Protein AF-A0A415ZKS7-F1 (afdb_monomer_lite)

Sequence (96 aa):
MSKSWTPEELAAASAAMKAEGHMSYEEFCAYLERCTEKVVVVHLADGDAITTRIHGTEQDIRGYYRIGSCLNMGAAGDRLVEIVAVDIVDVSGNTT

Structure (mmCIF, N/CA/C/O backbone):
data_AF-A0A415ZKS7-F1
#
_entry.id   AF-A0A415ZKS7-F1
#
loop_
_atom_site.group_PDB
_atom_site.id
_atom_site.type_symbol
_atom_site.label_atom_id
_atom_site.label_alt_id
_atom_site.label_comp_id
_atom_site.label_asym_id
_atom_site.label_entity_id
_atom_site.label_seq_id
_atom_site.pdbx_PDB_ins_code
_atom_site.Cartn_x
_atom_site.Cartn_y
_atom_site.Cartn_z
_atom_site.occupancy
_atom_site.B_iso_or_equiv
_atom_site.auth_seq_id
_atom_site.auth_comp_id
_atom_site.auth_asym_id
_atom_site.auth_atom_id
_atom_site.pdbx_PDB_model_num
ATOM 1 N N . MET A 1 1 ? 26.227 -7.161 -1.208 1.00 40.72 1 MET A N 1
ATOM 2 C CA . MET A 1 1 ? 26.755 -6.215 -2.214 1.00 40.72 1 MET A CA 1
ATOM 3 C C . MET A 1 1 ? 25.885 -6.337 -3.449 1.00 40.72 1 MET A C 1
ATOM 5 O O . MET A 1 1 ? 25.715 -7.459 -3.912 1.00 40.72 1 MET A O 1
ATOM 9 N N . SER A 1 2 ? 25.266 -5.252 -3.918 1.00 72.12 2 SER A N 1
ATOM 10 C CA . SER A 1 2 ? 24.521 -5.287 -5.180 1.00 72.12 2 SER A CA 1
ATOM 11 C C . SER A 1 2 ? 25.510 -5.445 -6.336 1.00 72.12 2 SER A C 1
ATOM 13 O O . SER A 1 2 ? 26.594 -4.862 -6.317 1.00 72.12 2 SER A O 1
ATOM 15 N N . LYS A 1 3 ? 25.158 -6.265 -7.331 1.00 79.31 3 LYS A N 1
ATOM 16 C CA . LYS A 1 3 ? 25.861 -6.265 -8.616 1.00 79.31 3 LYS A CA 1
ATOM 17 C C . LYS A 1 3 ? 25.735 -4.852 -9.195 1.00 79.31 3 LYS A C 1
ATOM 19 O O . LYS A 1 3 ? 24.634 -4.306 -9.201 1.00 79.31 3 LYS A O 1
ATOM 24 N N . SER A 1 4 ? 26.830 -4.256 -9.655 1.00 85.19 4 SER A N 1
ATOM 25 C CA . SER A 1 4 ? 26.761 -3.044 -10.474 1.00 85.19 4 SER A CA 1
ATOM 26 C C . SER A 1 4 ? 26.325 -3.461 -11.873 1.00 85.19 4 SER A C 1
ATOM 28 O O . SER A 1 4 ? 27.033 -4.218 -12.531 1.00 85.19 4 SER A O 1
ATOM 30 N N . TRP A 1 5 ? 25.139 -3.027 -12.286 1.00 87.44 5 TRP A N 1
ATOM 31 C CA . TRP A 1 5 ? 24.613 -3.290 -13.622 1.00 87.44 5 TRP A CA 1
ATOM 32 C C . TRP A 1 5 ? 25.198 -2.282 -14.604 1.00 87.44 5 TRP A C 1
ATOM 34 O O . TRP A 1 5 ? 25.285 -1.092 -14.288 1.00 87.44 5 TRP A O 1
ATOM 44 N N . THR A 1 6 ? 25.580 -2.735 -15.796 1.00 94.12 6 THR A N 1
ATOM 45 C CA . THR A 1 6 ? 25.840 -1.797 -16.895 1.00 94.12 6 THR A CA 1
ATOM 46 C C . THR A 1 6 ? 24.516 -1.209 -17.405 1.00 94.12 6 THR A C 1
ATOM 48 O O . THR A 1 6 ? 23.459 -1.821 -17.216 1.00 94.12 6 THR A O 1
ATOM 51 N N . PRO A 1 7 ? 24.531 -0.043 -18.081 1.00 93.88 7 PRO A N 1
ATOM 52 C CA . PRO A 1 7 ? 23.319 0.511 -18.688 1.00 93.88 7 PRO A CA 1
ATOM 53 C C . PRO A 1 7 ? 22.628 -0.457 -19.663 1.00 93.88 7 PRO A C 1
ATOM 55 O O . PRO A 1 7 ? 21.404 -0.531 -19.689 1.00 93.88 7 PRO A O 1
ATOM 58 N N . GLU A 1 8 ? 23.401 -1.237 -20.424 1.00 95.56 8 GLU A N 1
ATOM 59 C CA . GLU A 1 8 ? 22.874 -2.231 -21.369 1.00 95.56 8 GLU A CA 1
ATOM 60 C C . GLU A 1 8 ? 22.222 -3.421 -20.658 1.00 95.56 8 GLU A C 1
ATOM 62 O O . GLU A 1 8 ? 21.126 -3.834 -21.035 1.00 95.56 8 GLU A O 1
ATOM 67 N N . GLU A 1 9 ? 22.856 -3.948 -19.603 1.00 95.56 9 GLU A N 1
ATOM 68 C CA . GLU A 1 9 ? 22.267 -5.015 -18.787 1.00 95.56 9 GLU A CA 1
ATOM 69 C C . GLU A 1 9 ? 20.943 -4.547 -18.165 1.00 95.56 9 GLU A C 1
ATOM 71 O O . GLU A 1 9 ? 19.963 -5.294 -18.163 1.00 95.56 9 GLU A O 1
ATOM 76 N N . LEU A 1 10 ? 20.897 -3.304 -17.665 1.00 93.94 10 LEU A N 1
ATOM 77 C CA . LEU A 1 10 ? 19.692 -2.730 -17.066 1.00 93.94 10 LEU A CA 1
ATOM 78 C C . LEU A 1 10 ? 18.579 -2.564 -18.104 1.00 93.94 10 LEU A C 1
ATOM 80 O O . LEU A 1 10 ? 17.444 -2.956 -17.841 1.00 93.94 10 LEU A O 1
ATOM 84 N N . ALA A 1 11 ? 18.901 -2.044 -19.291 1.00 95.31 11 ALA A N 1
ATOM 85 C CA . ALA A 1 11 ? 17.938 -1.892 -20.377 1.00 95.31 11 ALA A CA 1
ATOM 86 C C . ALA A 1 11 ? 17.369 -3.248 -20.830 1.00 95.31 11 ALA A C 1
ATOM 88 O O . ALA 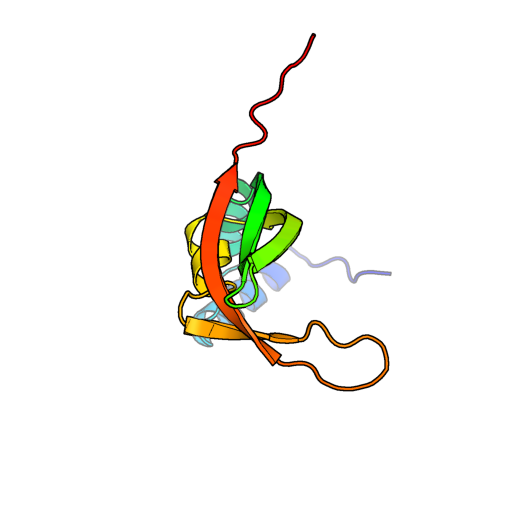A 1 11 ? 16.161 -3.372 -21.035 1.00 95.31 11 ALA A O 1
ATOM 89 N N . ALA A 1 12 ? 18.212 -4.281 -20.930 1.00 96.31 12 ALA A N 1
ATOM 90 C CA . ALA A 1 12 ? 17.781 -5.626 -21.304 1.00 96.31 12 ALA A CA 1
ATOM 91 C C . ALA A 1 12 ? 16.840 -6.245 -20.257 1.00 96.31 12 ALA A C 1
ATOM 93 O O . ALA A 1 12 ? 15.795 -6.788 -20.618 1.00 96.31 12 ALA A O 1
ATOM 94 N N . ALA A 1 13 ? 17.165 -6.129 -18.965 1.00 95.38 13 ALA A N 1
ATOM 95 C CA . ALA A 1 13 ? 16.278 -6.602 -17.901 1.00 95.38 13 ALA A CA 1
ATOM 96 C C . ALA A 1 13 ? 14.975 -5.796 -17.821 1.00 95.38 13 ALA A C 1
ATOM 98 O O . ALA A 1 13 ? 13.910 -6.392 -17.688 1.00 95.38 13 ALA A O 1
ATOM 99 N N . SER A 1 14 ? 15.038 -4.468 -17.967 1.00 96.12 14 SER A N 1
ATOM 100 C CA . SER A 1 14 ? 13.862 -3.588 -18.026 1.00 96.12 14 SER A CA 1
ATOM 101 C C . SER A 1 14 ? 12.906 -4.009 -19.153 1.00 96.12 14 SER A C 1
ATOM 103 O O . SER A 1 14 ? 11.702 -4.163 -18.937 1.00 96.12 14 SER A O 1
ATOM 105 N N . ALA A 1 15 ? 13.444 -4.285 -20.347 1.00 97.12 15 ALA A N 1
ATOM 106 C CA . ALA A 1 15 ? 12.663 -4.763 -21.485 1.00 97.12 15 ALA A CA 1
ATOM 107 C C . ALA A 1 15 ? 12.061 -6.158 -21.249 1.00 97.12 15 ALA A C 1
ATOM 109 O O . ALA A 1 15 ? 10.902 -6.384 -21.600 1.00 97.12 15 ALA A O 1
ATOM 110 N N . ALA A 1 16 ? 12.815 -7.075 -20.633 1.00 97.38 16 ALA A N 1
ATOM 111 C CA . ALA A 1 16 ? 12.319 -8.405 -20.283 1.00 97.38 16 ALA A CA 1
ATOM 112 C C . ALA A 1 16 ? 11.162 -8.334 -19.271 1.00 97.38 16 ALA A C 1
ATOM 114 O O . ALA A 1 16 ? 10.110 -8.920 -19.513 1.00 97.38 16 ALA A O 1
ATOM 115 N N . MET A 1 17 ? 11.299 -7.534 -18.206 1.00 97.12 17 MET A N 1
ATOM 116 C CA . MET A 1 17 ? 10.227 -7.303 -17.227 1.00 97.12 17 MET A CA 1
ATOM 117 C C . MET A 1 17 ? 8.958 -6.766 -17.892 1.00 97.12 17 MET A C 1
ATOM 119 O O . MET A 1 17 ? 7.856 -7.246 -17.622 1.00 97.12 17 MET A O 1
ATOM 123 N N . LYS A 1 18 ? 9.109 -5.805 -18.809 1.00 97.62 18 LYS A N 1
ATOM 124 C CA . LYS A 1 18 ? 7.979 -5.255 -19.560 1.00 97.62 18 LYS A CA 1
ATOM 125 C C . LYS A 1 18 ? 7.305 -6.297 -20.453 1.00 97.62 18 LYS A C 1
ATOM 127 O O . LYS A 1 18 ? 6.079 -6.334 -20.528 1.00 97.62 18 LYS A O 1
ATOM 132 N N . ALA A 1 19 ? 8.084 -7.153 -21.113 1.00 97.69 19 ALA A N 1
ATOM 133 C CA . ALA A 1 19 ? 7.552 -8.235 -21.942 1.00 97.69 19 ALA A CA 1
ATOM 134 C C . ALA A 1 19 ? 6.762 -9.276 -21.123 1.00 97.69 19 ALA A C 1
ATOM 136 O O . ALA A 1 19 ? 5.814 -9.863 -21.639 1.00 97.69 19 ALA A O 1
ATOM 137 N N . GLU A 1 20 ? 7.106 -9.459 -19.847 1.00 97.75 20 GLU A N 1
ATOM 138 C CA . GLU A 1 20 ? 6.379 -10.311 -18.894 1.00 97.75 20 GLU A CA 1
ATOM 139 C C . GLU A 1 20 ? 5.125 -9.638 -18.298 1.00 97.75 20 GLU A C 1
ATOM 141 O O . GLU A 1 20 ? 4.375 -10.266 -17.552 1.00 97.75 20 GLU A O 1
ATOM 146 N N . GLY 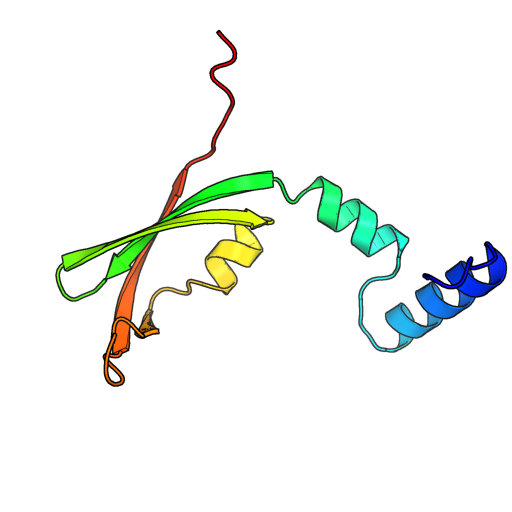A 1 21 ? 4.850 -8.377 -18.652 1.00 97.38 21 GLY A N 1
ATOM 147 C CA . GLY A 1 21 ? 3.682 -7.627 -18.181 1.00 97.38 21 GLY A CA 1
ATOM 148 C C . GLY A 1 21 ? 3.909 -6.851 -16.882 1.00 97.38 21 GLY A C 1
ATOM 149 O O . GLY A 1 21 ? 2.948 -6.356 -16.290 1.00 97.38 21 GLY A O 1
ATOM 150 N N . HIS A 1 22 ? 5.158 -6.723 -16.433 1.00 97.19 22 HIS A N 1
ATOM 151 C CA . HIS A 1 22 ? 5.537 -5.828 -15.343 1.00 97.19 22 HIS A CA 1
ATOM 152 C C . HIS A 1 22 ? 5.846 -4.413 -15.861 1.00 97.19 22 HIS A C 1
ATOM 154 O O . HIS A 1 22 ? 5.891 -4.166 -17.065 1.00 97.19 22 HIS A O 1
ATOM 160 N N . MET A 1 23 ? 6.062 -3.465 -14.947 1.00 96.69 23 MET A N 1
ATOM 161 C CA . MET A 1 23 ? 6.585 -2.146 -15.315 1.00 96.69 23 MET A CA 1
ATOM 162 C C . MET A 1 23 ? 8.051 -2.264 -15.739 1.00 96.69 23 MET A C 1
ATOM 164 O O . MET A 1 23 ? 8.822 -3.004 -15.122 1.00 96.69 23 MET A O 1
ATOM 168 N N . SER A 1 24 ? 8.446 -1.495 -16.753 1.00 97.00 24 SER A N 1
ATOM 169 C CA . SER A 1 24 ? 9.863 -1.248 -17.034 1.00 97.00 24 SER A CA 1
ATOM 170 C C . SER A 1 24 ? 10.521 -0.489 -15.874 1.00 97.00 24 SER A C 1
ATOM 172 O O . SER A 1 24 ? 9.841 0.071 -15.012 1.00 97.00 24 SER A O 1
ATOM 174 N N . TYR A 1 25 ? 11.853 -0.426 -15.858 1.00 94.69 25 TYR A N 1
ATOM 175 C CA . TYR A 1 25 ? 12.600 0.364 -14.877 1.00 94.69 25 TYR A CA 1
ATOM 176 C C . TYR A 1 25 ? 12.166 1.840 -14.870 1.00 94.69 25 TYR A C 1
ATOM 178 O O . TYR A 1 25 ? 11.886 2.406 -13.818 1.00 94.69 25 TYR A O 1
ATOM 186 N N . GLU A 1 26 ? 12.049 2.449 -16.047 1.00 95.00 26 GLU A N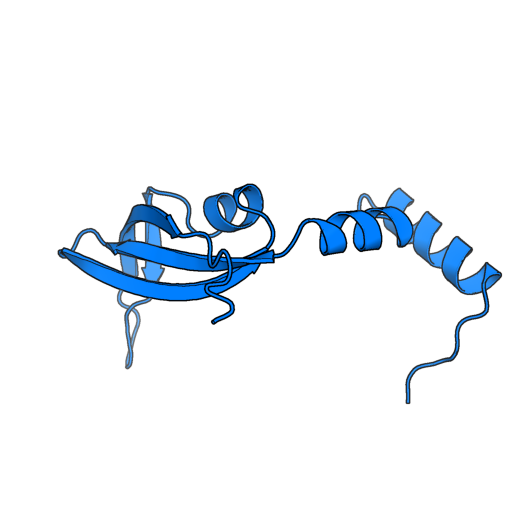 1
ATOM 187 C CA . GLU A 1 26 ? 11.660 3.849 -16.219 1.00 95.00 26 GLU A CA 1
ATOM 188 C C . GLU A 1 26 ? 10.206 4.086 -15.791 1.00 95.00 26 GLU A C 1
ATOM 190 O O . GLU A 1 26 ? 9.911 5.064 -15.104 1.00 95.00 26 GLU A O 1
ATOM 195 N N . GLU A 1 27 ? 9.299 3.171 -16.150 1.00 96.75 27 GLU A N 1
ATOM 196 C CA . GLU A 1 27 ? 7.897 3.211 -15.718 1.00 96.75 27 GLU A CA 1
ATOM 197 C C . GLU A 1 27 ? 7.779 3.067 -14.198 1.00 96.75 27 GLU A C 1
ATOM 199 O O . GLU A 1 27 ? 6.982 3.762 -13.567 1.00 96.75 27 GLU A O 1
ATOM 204 N N . PHE A 1 28 ? 8.605 2.207 -13.601 1.00 95.56 28 PHE A N 1
ATOM 205 C CA . PHE A 1 28 ? 8.677 2.029 -12.159 1.00 95.56 28 PHE A CA 1
ATOM 206 C C . PHE A 1 28 ? 9.205 3.286 -11.458 1.00 95.56 28 PHE A C 1
ATOM 208 O O . PHE A 1 28 ? 8.603 3.730 -10.483 1.00 95.56 28 PHE A O 1
ATOM 215 N N . CYS A 1 29 ? 10.267 3.916 -11.968 1.00 95.25 29 CYS A N 1
ATOM 216 C CA . CYS A 1 29 ? 10.764 5.190 -11.441 1.00 95.25 29 CYS A CA 1
ATOM 217 C C . CYS A 1 29 ? 9.692 6.288 -11.502 1.00 95.25 29 CYS A C 1
ATOM 219 O O . CYS A 1 29 ? 9.407 6.914 -10.482 1.00 95.25 29 CYS A O 1
ATOM 221 N N . ALA A 1 30 ? 9.025 6.455 -12.648 1.00 96.06 30 ALA A N 1
ATOM 222 C CA . ALA A 1 30 ? 7.928 7.415 -12.797 1.00 96.06 30 ALA A CA 1
ATOM 223 C C . ALA A 1 30 ? 6.714 7.077 -11.906 1.00 96.06 30 ALA A C 1
ATOM 225 O O . ALA A 1 30 ? 5.960 7.955 -11.483 1.00 96.06 30 ALA A O 1
ATOM 226 N N . TYR A 1 31 ? 6.485 5.797 -11.602 1.00 95.38 31 TYR A N 1
ATOM 227 C CA . TYR A 1 31 ? 5.500 5.385 -10.605 1.00 95.38 31 TYR A CA 1
ATOM 228 C C . TYR A 1 31 ? 5.918 5.807 -9.192 1.00 95.38 31 TYR A C 1
ATOM 230 O O . TYR A 1 31 ? 5.108 6.410 -8.491 1.00 95.38 31 TYR A O 1
ATOM 238 N N . LEU A 1 32 ? 7.171 5.568 -8.796 1.00 94.50 32 LEU A N 1
ATOM 239 C CA . LEU A 1 32 ? 7.675 5.941 -7.473 1.00 94.50 32 LEU A CA 1
ATOM 240 C C . LEU A 1 32 ? 7.622 7.450 -7.219 1.00 94.50 32 LEU A C 1
ATOM 242 O O . LEU A 1 32 ? 7.312 7.852 -6.104 1.00 94.50 32 LEU A O 1
ATOM 246 N N . GLU A 1 33 ? 7.841 8.282 -8.237 1.00 93.69 33 GLU A N 1
ATOM 247 C CA . GLU A 1 33 ? 7.700 9.744 -8.125 1.00 93.69 33 GLU A CA 1
ATOM 248 C C . GLU A 1 33 ? 6.277 10.191 -7.750 1.00 93.69 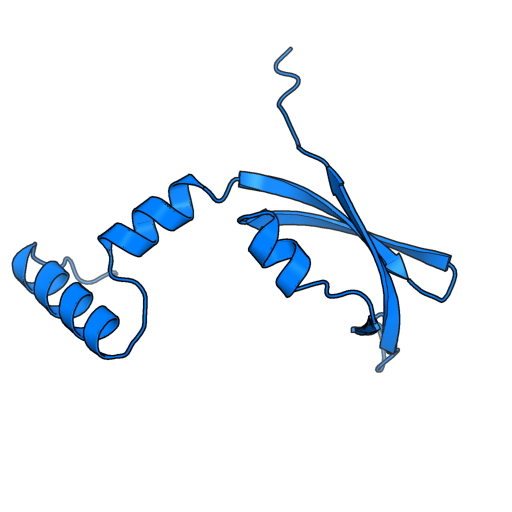33 GLU A C 1
ATOM 250 O O . GLU A 1 33 ? 6.090 11.260 -7.172 1.00 93.69 33 GLU A O 1
ATOM 255 N N . ARG A 1 34 ? 5.261 9.370 -8.044 1.00 93.19 34 ARG A N 1
ATOM 256 C CA . ARG A 1 34 ? 3.858 9.629 -7.675 1.00 93.19 34 ARG A CA 1
ATOM 257 C C . ARG A 1 34 ? 3.493 9.080 -6.296 1.00 93.19 34 ARG A C 1
ATOM 259 O O . ARG A 1 34 ? 2.439 9.426 -5.761 1.00 93.19 34 ARG A O 1
ATOM 266 N N . CYS A 1 35 ? 4.324 8.211 -5.731 1.00 93.69 35 CYS A N 1
ATOM 267 C CA . CYS A 1 35 ? 4.114 7.641 -4.410 1.00 93.69 35 CYS A CA 1
ATOM 268 C C . CYS A 1 35 ? 4.583 8.634 -3.346 1.00 93.69 35 CYS A C 1
ATOM 270 O O . CYS A 1 35 ? 5.780 8.832 -3.155 1.00 93.69 35 CYS A O 1
ATOM 272 N N . THR A 1 36 ? 3.644 9.223 -2.610 1.00 92.94 36 THR A N 1
ATOM 273 C CA . THR A 1 36 ? 3.961 10.099 -1.472 1.00 92.94 36 THR A CA 1
ATOM 274 C C . THR A 1 36 ? 3.442 9.503 -0.170 1.00 92.94 36 THR A C 1
ATOM 276 O O . THR A 1 36 ? 2.564 8.635 -0.186 1.00 92.94 36 THR A O 1
ATOM 279 N N . GLU A 1 37 ? 4.002 9.940 0.959 1.00 93.75 37 GLU A N 1
ATOM 280 C CA . GLU A 1 37 ? 3.496 9.552 2.274 1.00 93.75 37 GLU A CA 1
ATOM 281 C C . GLU A 1 37 ? 2.057 10.035 2.457 1.00 93.75 37 GLU A C 1
ATOM 283 O O . GLU A 1 37 ? 1.755 11.207 2.244 1.00 93.75 37 GLU A O 1
ATOM 288 N N . LYS A 1 38 ? 1.181 9.137 2.900 1.00 93.44 38 LYS A N 1
ATOM 289 C CA . LYS A 1 38 ? -0.190 9.428 3.313 1.00 93.44 38 LYS A CA 1
ATOM 290 C C . LYS A 1 38 ? -0.444 8.875 4.701 1.00 93.44 38 LYS A C 1
ATOM 292 O O . LYS A 1 38 ? 0.084 7.822 5.067 1.00 93.44 38 LYS A O 1
ATOM 297 N N . VAL A 1 39 ? -1.319 9.541 5.445 1.00 96.12 39 VAL A N 1
ATOM 298 C CA . VAL A 1 39 ? -1.957 8.947 6.620 1.00 96.12 39 VAL A CA 1
ATOM 299 C C . VAL A 1 39 ? -3.269 8.328 6.163 1.00 96.12 39 VAL A C 1
ATOM 301 O O . VAL A 1 39 ? -4.108 8.998 5.574 1.00 96.12 39 VAL A O 1
ATOM 304 N N . VAL A 1 40 ? -3.440 7.039 6.421 1.00 96.69 40 VAL A N 1
ATOM 305 C CA . VAL A 1 40 ? -4.635 6.278 6.055 1.00 96.69 40 VAL A CA 1
ATOM 306 C C . VAL A 1 40 ? -5.358 5.888 7.329 1.00 96.69 40 VAL A C 1
ATOM 308 O O . VAL A 1 40 ? -4.742 5.291 8.214 1.00 96.69 40 VAL A O 1
ATOM 311 N N . VAL A 1 41 ? -6.644 6.222 7.409 1.00 97.38 41 VAL A N 1
ATOM 312 C CA . VAL A 1 41 ? -7.542 5.787 8.480 1.00 97.38 41 VAL A CA 1
ATOM 313 C C . VAL A 1 41 ? -8.520 4.777 7.893 1.00 97.38 41 VAL A C 1
ATOM 315 O O . VAL A 1 41 ? -9.258 5.092 6.961 1.00 97.38 41 VAL A O 1
ATOM 318 N N . VAL A 1 42 ? -8.506 3.554 8.415 1.00 97.50 42 VAL A N 1
ATOM 319 C CA . VAL A 1 42 ? -9.399 2.469 7.989 1.00 97.50 42 VAL A CA 1
ATOM 320 C C . VAL A 1 42 ? -10.404 2.234 9.101 1.00 97.50 42 VAL A C 1
ATOM 322 O O . VAL A 1 42 ? -10.017 1.849 10.203 1.00 97.50 42 VAL A O 1
ATOM 325 N N . HIS A 1 43 ? -11.679 2.462 8.805 1.00 97.94 43 HIS A N 1
ATOM 326 C CA . HIS A 1 43 ? -12.784 2.256 9.739 1.00 97.94 43 HIS A CA 1
ATOM 327 C C . HIS A 1 43 ? -13.345 0.851 9.575 1.00 97.94 43 HIS A C 1
ATOM 329 O O . HIS A 1 43 ? -13.540 0.377 8.449 1.00 97.94 43 HIS A O 1
ATOM 335 N N . LEU A 1 44 ? -13.620 0.201 10.698 1.00 98.12 44 LEU A N 1
ATOM 336 C CA . LEU A 1 44 ? -14.047 -1.187 10.771 1.00 98.12 44 LEU A CA 1
ATOM 337 C C . LEU A 1 44 ? -15.506 -1.301 11.227 1.00 98.12 44 LEU A C 1
ATOM 339 O O . LEU A 1 44 ? -16.045 -0.423 11.900 1.00 98.12 44 LEU A O 1
ATOM 343 N N . ALA A 1 45 ? -16.160 -2.400 10.853 1.00 98.19 45 ALA A N 1
ATOM 344 C CA . ALA A 1 45 ? -17.577 -2.634 11.139 1.00 98.19 45 ALA A CA 1
ATOM 345 C C . ALA A 1 45 ? -17.916 -2.745 12.638 1.00 98.19 45 ALA A C 1
ATOM 347 O O . ALA A 1 45 ? -19.072 -2.565 13.018 1.00 98.19 45 ALA A O 1
ATOM 348 N N . ASP A 1 46 ? -16.934 -3.039 13.490 1.00 96.50 46 ASP A N 1
ATOM 349 C CA . ASP A 1 46 ? -17.088 -3.072 14.949 1.00 96.50 46 ASP A CA 1
ATOM 350 C C . ASP A 1 46 ? -16.964 -1.685 15.608 1.00 96.50 46 ASP A C 1
ATOM 352 O O . ASP A 1 46 ? -17.141 -1.565 16.819 1.00 96.50 46 ASP A O 1
ATOM 356 N N . GLY A 1 47 ? -16.727 -0.638 14.812 1.00 96.38 47 GLY A N 1
ATOM 357 C CA . GLY A 1 47 ? -16.577 0.741 15.267 1.00 96.38 47 GLY A CA 1
ATOM 358 C C . GLY A 1 47 ? -15.136 1.145 15.577 1.00 96.38 47 GLY A C 1
ATOM 359 O O . GLY A 1 47 ? -14.903 2.322 15.852 1.00 96.38 47 GLY A O 1
ATOM 360 N N . ASP A 1 48 ? -14.175 0.217 15.507 1.00 95.88 48 ASP A N 1
ATOM 361 C CA . ASP A 1 48 ? -12.756 0.538 15.645 1.00 95.88 48 ASP A CA 1
ATOM 362 C C . ASP A 1 48 ? -12.200 1.186 14.365 1.00 95.88 48 ASP A C 1
ATOM 364 O O . ASP A 1 48 ? -12.760 1.084 13.269 1.00 95.88 48 ASP A O 1
ATOM 368 N N . ALA A 1 49 ? -11.039 1.831 14.493 1.00 96.88 49 ALA A N 1
ATOM 369 C CA . ALA A 1 49 ? -10.272 2.314 13.355 1.00 96.88 49 ALA A CA 1
ATOM 370 C C . ALA A 1 49 ? -8.775 2.057 13.539 1.00 96.88 49 ALA A C 1
ATOM 372 O O . ALA A 1 49 ? -8.246 2.133 14.651 1.00 96.88 49 ALA A O 1
ATOM 373 N N . ILE A 1 50 ? -8.079 1.796 12.431 1.00 94.75 50 ILE A N 1
ATOM 374 C CA . ILE A 1 50 ? -6.613 1.797 12.390 1.00 94.75 50 ILE A CA 1
ATOM 375 C C . ILE A 1 50 ? -6.105 3.026 11.649 1.00 94.75 50 ILE A C 1
ATOM 377 O O . ILE A 1 50 ? -6.683 3.437 10.646 1.00 94.75 50 ILE A O 1
ATOM 381 N N . THR A 1 51 ? -4.982 3.568 12.114 1.00 95.62 51 THR A N 1
ATOM 382 C CA . THR A 1 51 ? -4.301 4.691 11.468 1.00 95.62 51 THR A CA 1
ATOM 383 C C . THR A 1 51 ? -2.877 4.289 11.128 1.00 95.62 51 THR A C 1
ATOM 385 O O . THR A 1 51 ? -2.102 3.918 12.009 1.00 95.62 51 THR A O 1
ATOM 388 N N . THR A 1 52 ? -2.514 4.380 9.852 1.00 93.38 52 THR A N 1
ATOM 389 C CA . THR A 1 52 ? -1.197 3.963 9.346 1.00 93.38 52 THR A CA 1
ATOM 390 C C . THR A 1 52 ? -0.593 5.017 8.432 1.00 93.38 52 THR A C 1
ATOM 392 O O . THR A 1 52 ? -1.319 5.678 7.693 1.00 93.38 52 THR A O 1
ATOM 395 N N . ARG A 1 53 ? 0.738 5.154 8.445 1.00 94.94 53 ARG A N 1
ATOM 396 C CA . ARG A 1 53 ? 1.478 5.931 7.439 1.00 94.94 53 ARG A CA 1
ATOM 397 C C . ARG A 1 53 ? 1.940 5.010 6.321 1.00 94.94 53 ARG A C 1
ATOM 399 O O . ARG A 1 53 ? 2.578 3.997 6.599 1.00 94.94 53 ARG A O 1
ATOM 406 N N . ILE A 1 54 ? 1.613 5.351 5.079 1.00 93.06 54 ILE A N 1
ATOM 407 C CA . ILE A 1 54 ? 1.879 4.516 3.902 1.00 93.06 54 ILE A CA 1
ATOM 408 C C . ILE A 1 54 ? 2.397 5.396 2.769 1.00 93.06 54 ILE A C 1
ATOM 410 O O . ILE A 1 54 ? 1.830 6.448 2.499 1.00 93.06 54 ILE A O 1
ATOM 414 N N . HIS A 1 55 ? 3.457 4.954 2.092 1.00 93.00 55 HIS A N 1
ATOM 415 C CA . HIS A 1 55 ? 3.906 5.558 0.839 1.00 93.00 55 HIS A CA 1
ATOM 416 C C . HIS A 1 55 ? 3.260 4.835 -0.339 1.00 93.00 55 HIS A C 1
ATOM 418 O O . HIS A 1 55 ? 3.452 3.633 -0.512 1.00 93.00 55 HIS A O 1
ATOM 424 N N . GLY A 1 56 ? 2.506 5.566 -1.151 1.00 93.56 56 GLY A N 1
ATOM 425 C CA . GLY A 1 56 ? 1.825 4.996 -2.306 1.00 93.56 56 GLY A CA 1
ATOM 426 C C . GLY A 1 56 ? 0.951 6.015 -3.015 1.00 93.56 56 GLY A C 1
ATOM 427 O O . GLY A 1 56 ? 0.771 7.145 -2.548 1.00 93.56 56 GLY A O 1
ATOM 428 N N . THR A 1 57 ? 0.394 5.614 -4.153 1.00 94.62 57 THR A N 1
ATOM 429 C CA . THR A 1 57 ? -0.674 6.394 -4.775 1.00 94.62 57 THR A CA 1
ATOM 430 C C . THR A 1 57 ? -1.983 6.163 -4.019 1.00 94.62 57 THR A C 1
ATOM 432 O O . THR A 1 57 ? -2.191 5.114 -3.404 1.00 94.62 57 THR A O 1
ATOM 435 N N . GLU A 1 58 ? -2.905 7.125 -4.071 1.00 94.56 58 GLU A N 1
ATOM 436 C CA . GLU A 1 58 ? -4.226 6.932 -3.462 1.00 94.56 58 GLU A CA 1
ATOM 437 C C . GLU A 1 58 ? -4.977 5.748 -4.077 1.00 94.56 58 GLU A C 1
ATOM 439 O O . GLU A 1 58 ? -5.708 5.048 -3.378 1.00 94.56 58 GLU A O 1
ATOM 444 N N . GLN A 1 59 ? -4.779 5.503 -5.375 1.00 94.94 59 GLN A N 1
ATOM 445 C CA . GLN A 1 59 ? -5.400 4.387 -6.076 1.00 94.94 59 GLN A CA 1
ATOM 446 C C . GLN A 1 59 ? -4.924 3.044 -5.514 1.00 94.94 59 GLN A C 1
ATOM 448 O O . GLN A 1 59 ? -5.758 2.182 -5.237 1.00 94.94 59 GLN A O 1
ATOM 453 N N . ASP A 1 60 ? -3.619 2.877 -5.293 1.00 94.94 60 ASP A N 1
ATOM 454 C CA . ASP A 1 60 ? -3.068 1.633 -4.743 1.00 94.94 60 ASP A CA 1
ATOM 455 C C . ASP A 1 60 ? -3.503 1.426 -3.292 1.00 94.94 60 ASP A C 1
ATOM 457 O O . ASP A 1 60 ? -3.907 0.327 -2.914 1.00 94.94 60 ASP A O 1
ATOM 461 N N . ILE 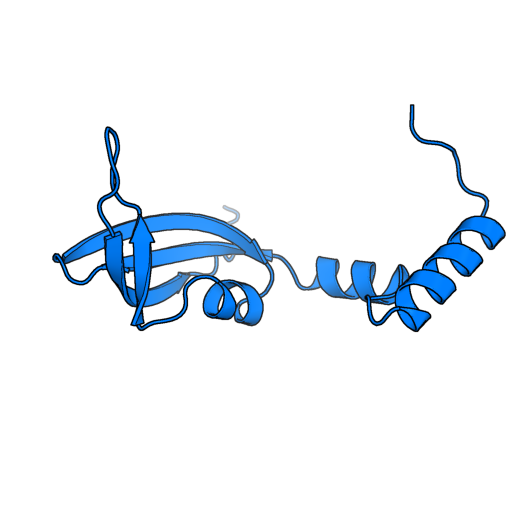A 1 61 ? -3.516 2.500 -2.494 1.00 95.44 61 ILE A N 1
ATOM 462 C CA . ILE A 1 61 ? -3.988 2.465 -1.104 1.00 95.44 61 ILE A CA 1
ATOM 463 C C . ILE A 1 61 ? -5.460 2.031 -1.039 1.00 95.44 61 ILE A C 1
ATOM 465 O O . ILE A 1 61 ? -5.806 1.151 -0.249 1.00 95.44 61 ILE A O 1
ATOM 469 N N . ARG A 1 62 ? -6.330 2.596 -1.886 1.00 95.06 62 ARG A N 1
ATOM 470 C CA . ARG A 1 62 ? -7.751 2.201 -1.968 1.00 95.06 62 ARG A CA 1
ATOM 471 C C . ARG A 1 62 ? -7.936 0.792 -2.527 1.00 95.06 62 ARG A C 1
ATOM 473 O O . ARG A 1 62 ? -8.877 0.101 -2.145 1.00 95.06 62 ARG A O 1
ATOM 480 N N . GLY A 1 63 ? -7.054 0.365 -3.429 1.00 95.25 63 GLY A N 1
ATOM 481 C CA . GLY A 1 63 ? -7.028 -0.999 -3.948 1.00 95.25 63 GLY A CA 1
ATOM 482 C C . GLY A 1 63 ? -6.688 -2.026 -2.868 1.00 95.25 63 GLY A C 1
ATOM 483 O O . GLY A 1 63 ? -7.301 -3.095 -2.844 1.00 95.25 63 GLY A O 1
ATOM 484 N N . TYR A 1 64 ? -5.755 -1.678 -1.975 1.00 94.56 64 TYR A N 1
ATOM 485 C CA . TYR A 1 64 ? -5.318 -2.502 -0.851 1.00 94.56 64 TYR A CA 1
ATOM 486 C C . TYR A 1 64 ? -6.362 -2.554 0.276 1.00 94.56 64 TYR A C 1
ATOM 488 O O . TYR A 1 64 ? -6.816 -3.637 0.640 1.00 94.56 64 TYR A O 1
ATOM 496 N N . TYR A 1 65 ? -6.816 -1.401 0.783 1.00 95.44 65 TYR A N 1
ATOM 497 C CA . TYR A 1 65 ? -7.895 -1.319 1.780 1.00 95.44 65 TYR A CA 1
ATOM 498 C C . TYR A 1 65 ? -9.262 -1.189 1.108 1.00 95.44 65 TYR A C 1
ATOM 500 O O . TYR A 1 65 ? -9.948 -0.172 1.201 1.00 95.44 65 TYR A O 1
ATOM 508 N N . ARG A 1 66 ? -9.671 -2.223 0.381 1.00 96.25 66 ARG A N 1
ATOM 509 C CA . ARG A 1 66 ? -10.948 -2.198 -0.331 1.00 96.25 66 ARG A CA 1
ATOM 510 C C . ARG A 1 66 ? -12.119 -2.330 0.649 1.00 96.25 66 ARG A C 1
ATOM 512 O O . ARG A 1 66 ? -12.186 -3.300 1.400 1.00 96.25 66 ARG A O 1
ATOM 519 N N . ILE A 1 67 ? -13.075 -1.403 0.574 1.00 96.56 67 ILE A N 1
ATOM 520 C CA . ILE A 1 67 ? -14.342 -1.469 1.326 1.00 96.56 67 ILE A CA 1
ATOM 521 C C . ILE A 1 67 ? -15.046 -2.808 1.053 1.00 96.56 67 ILE A C 1
ATOM 523 O O . ILE A 1 67 ? -15.088 -3.268 -0.090 1.00 96.56 67 ILE A O 1
ATOM 527 N N . GLY A 1 68 ? -15.561 -3.441 2.108 1.00 96.81 68 GLY A N 1
ATOM 528 C CA . GLY A 1 68 ? -16.147 -4.783 2.073 1.00 96.81 68 GLY A CA 1
ATOM 529 C C . GLY A 1 68 ? -15.126 -5.927 2.155 1.00 96.81 68 GLY A C 1
ATOM 530 O O . GLY A 1 68 ? -15.515 -7.091 2.179 1.00 96.81 68 GLY A O 1
ATOM 531 N N . SER A 1 69 ? -13.821 -5.631 2.195 1.00 96.94 69 SER A N 1
ATOM 532 C CA . SER A 1 69 ? -12.792 -6.631 2.524 1.00 96.94 69 SER A CA 1
ATOM 533 C C . SER A 1 69 ? -12.612 -6.740 4.034 1.00 96.94 69 SER A C 1
ATOM 535 O O . SER A 1 69 ? -12.941 -5.812 4.767 1.00 96.94 69 SER A O 1
ATOM 537 N N . CYS A 1 70 ? -12.036 -7.847 4.503 1.00 96.25 70 CYS A N 1
ATOM 538 C CA . CYS A 1 70 ? -11.752 -8.042 5.921 1.00 96.25 70 CYS A CA 1
ATOM 539 C C . CYS A 1 70 ? -10.284 -7.775 6.259 1.00 96.25 70 CYS A C 1
ATOM 541 O O . CYS A 1 70 ? -9.383 -8.219 5.546 1.00 96.25 70 CYS A O 1
ATOM 543 N N . LEU A 1 71 ? -10.053 -7.125 7.397 1.00 95.25 71 LEU A N 1
ATOM 544 C CA . LEU A 1 71 ? -8.743 -6.953 8.010 1.00 95.25 71 LEU A CA 1
ATOM 545 C C . LEU A 1 71 ? -8.627 -7.838 9.255 1.00 95.25 71 LEU A C 1
ATOM 547 O O . LEU A 1 71 ? -9.553 -7.909 10.062 1.00 95.25 71 LEU A O 1
ATOM 551 N N . ASN A 1 72 ? -7.487 -8.509 9.426 1.00 95.31 72 ASN A N 1
ATOM 552 C CA . ASN A 1 72 ? -7.225 -9.292 10.629 1.00 95.31 72 ASN A CA 1
ATOM 553 C C . ASN A 1 72 ? -6.747 -8.388 11.771 1.00 95.31 72 ASN A C 1
ATOM 555 O O . ASN A 1 72 ? -5.649 -7.843 11.724 1.00 95.31 72 ASN A O 1
ATOM 559 N N . MET A 1 73 ? -7.577 -8.276 12.803 1.00 93.62 73 MET A N 1
ATOM 560 C CA . MET A 1 73 ? -7.360 -7.481 14.012 1.00 93.62 73 MET A CA 1
ATOM 561 C C . MET A 1 73 ? -7.067 -8.353 15.239 1.00 93.62 73 MET A C 1
ATOM 563 O O . MET A 1 73 ? -7.275 -7.945 16.385 1.00 93.62 73 MET A O 1
ATOM 567 N N . GLY A 1 74 ? -6.682 -9.602 15.004 1.00 93.44 74 GLY A N 1
ATOM 568 C CA . GLY A 1 74 ? -6.410 -10.584 16.032 1.00 93.44 74 GLY A CA 1
ATOM 569 C C . GLY A 1 74 ? -4.951 -10.572 16.480 1.00 93.44 74 GLY A C 1
ATOM 570 O O . GLY A 1 74 ? -4.048 -10.585 15.652 1.00 93.44 74 GLY A O 1
ATOM 571 N N . ALA A 1 75 ? -4.707 -10.566 17.794 1.00 91.81 75 ALA A N 1
ATOM 572 C CA . ALA A 1 75 ? -3.347 -10.606 18.347 1.00 91.81 75 ALA A CA 1
ATOM 573 C C . ALA A 1 75 ? -2.861 -12.034 18.667 1.00 91.81 75 ALA A C 1
ATOM 575 O O . ALA A 1 75 ? -1.690 -12.344 18.479 1.00 91.81 75 ALA A O 1
ATOM 576 N N . ALA A 1 76 ? -3.754 -12.899 19.162 1.00 94.06 76 ALA A N 1
ATOM 577 C CA . ALA A 1 76 ? -3.443 -14.285 19.545 1.00 94.06 76 ALA A CA 1
ATOM 578 C C . ALA A 1 76 ? -4.068 -15.338 18.608 1.00 94.06 76 ALA A C 1
ATOM 580 O O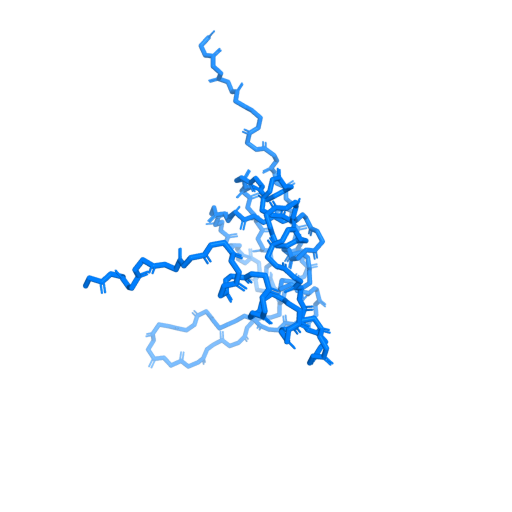 . ALA A 1 76 ? -3.780 -16.526 18.722 1.00 94.06 76 ALA A O 1
ATOM 581 N N . GLY A 1 77 ? -4.936 -14.905 17.700 1.00 94.06 77 GLY A N 1
ATOM 582 C CA . GLY A 1 77 ? -5.646 -15.725 16.725 1.00 94.06 77 GLY A CA 1
ATOM 583 C C . GLY A 1 77 ? -6.483 -14.821 15.832 1.00 94.06 77 GLY A C 1
ATOM 584 O O . GLY A 1 77 ? -6.681 -13.659 16.182 1.00 94.06 77 GLY A O 1
ATOM 585 N N . ASP A 1 78 ? -6.950 -15.333 14.698 1.00 97.00 78 ASP A N 1
ATOM 586 C CA . ASP A 1 78 ? -7.592 -14.503 13.681 1.00 97.00 78 ASP A CA 1
ATOM 587 C C . ASP A 1 78 ? -8.884 -13.850 14.180 1.00 97.00 78 ASP A C 1
ATOM 589 O O . ASP A 1 78 ? -9.781 -14.502 14.719 1.00 97.00 78 ASP A O 1
ATOM 593 N N . ARG A 1 79 ? -8.992 -12.541 13.945 1.00 95.94 79 ARG A N 1
ATOM 594 C CA . ARG A 1 79 ? -10.209 -11.752 14.146 1.00 95.94 79 ARG A CA 1
ATOM 595 C C . ARG A 1 79 ? -10.421 -10.888 12.916 1.00 95.94 79 ARG A C 1
ATOM 597 O O . ARG A 1 79 ? -9.939 -9.763 12.851 1.00 95.94 79 ARG A O 1
ATOM 604 N N . LEU A 1 80 ? -11.099 -11.441 11.919 1.00 97.19 80 LEU A N 1
ATOM 605 C CA . LEU A 1 80 ? -11.404 -10.735 10.680 1.00 97.19 80 LEU A CA 1
ATOM 606 C C . LEU A 1 80 ? -12.557 -9.753 10.904 1.00 97.19 80 LEU A C 1
ATOM 608 O O . LEU A 1 80 ? -13.634 -10.161 11.336 1.00 97.19 80 LEU A O 1
ATOM 612 N N . VAL A 1 81 ? -12.331 -8.479 10.595 1.00 97.81 81 VAL A N 1
ATOM 613 C CA . VAL A 1 81 ? -13.337 -7.414 10.693 1.00 97.81 81 VAL A CA 1
ATOM 614 C C . VAL A 1 81 ? -13.446 -6.702 9.352 1.00 97.81 81 VAL A C 1
ATOM 616 O O . VAL A 1 81 ? -12.432 -6.410 8.720 1.00 97.81 81 VAL A O 1
ATOM 619 N N . GLU A 1 82 ? -14.669 -6.451 8.896 1.00 98.44 82 GLU A N 1
ATOM 620 C CA . GLU A 1 82 ? -14.925 -5.800 7.611 1.00 98.44 82 GLU A CA 1
ATOM 621 C C . GLU A 1 82 ? -14.521 -4.319 7.634 1.00 98.44 82 GLU A C 1
ATOM 623 O O . GLU A 1 82 ? -14.790 -3.601 8.598 1.00 98.44 82 GLU A O 1
ATOM 628 N N . ILE A 1 83 ? -13.897 -3.866 6.548 1.00 98.38 83 ILE A N 1
ATOM 629 C CA . ILE A 1 83 ? -13.575 -2.466 6.279 1.00 98.38 83 ILE A CA 1
ATOM 630 C C . ILE A 1 83 ? -14.823 -1.768 5.742 1.00 98.38 83 ILE A C 1
ATOM 632 O O . ILE A 1 83 ? -15.302 -2.107 4.657 1.00 98.38 83 ILE A O 1
ATOM 636 N N . VAL A 1 84 ? -15.297 -0.743 6.449 1.00 98.25 84 VAL A N 1
ATOM 637 C CA . VAL A 1 84 ? -16.511 0.005 6.074 1.00 98.25 84 VAL A CA 1
ATOM 638 C C . VAL A 1 84 ? -16.212 1.372 5.461 1.00 98.25 84 VAL A C 1
ATOM 640 O O . VAL A 1 84 ? -17.009 1.871 4.670 1.00 98.25 84 VAL A O 1
ATOM 643 N N . ALA A 1 85 ? -15.058 1.969 5.767 1.00 97.81 85 ALA A N 1
ATOM 644 C CA . ALA A 1 85 ? -14.613 3.218 5.153 1.00 97.81 85 ALA A CA 1
ATOM 645 C C . ALA A 1 85 ? -13.085 3.357 5.184 1.00 97.81 85 ALA A C 1
ATOM 647 O O . ALA A 1 85 ? -12.414 2.772 6.035 1.00 97.81 85 ALA A O 1
ATOM 648 N N . VAL A 1 86 ? -12.545 4.152 4.254 1.00 97.19 86 VAL A N 1
ATOM 649 C CA . VAL A 1 86 ? -11.115 4.481 4.182 1.00 97.19 86 VAL A CA 1
ATOM 650 C C . VAL A 1 86 ? -10.928 5.952 3.848 1.00 97.19 86 VAL A C 1
ATOM 652 O O . VAL A 1 86 ? -11.249 6.392 2.734 1.00 97.19 86 VAL A O 1
ATOM 655 N N . ASP A 1 87 ? -10.331 6.671 4.791 1.00 96.94 87 ASP A N 1
ATOM 656 C CA . ASP A 1 87 ? -9.923 8.059 4.630 1.00 96.94 87 ASP A CA 1
ATOM 657 C C . ASP A 1 87 ? -8.424 8.127 4.347 1.00 96.94 87 ASP A C 1
ATOM 659 O O . ASP A 1 87 ? -7.613 7.482 5.014 1.00 96.94 87 ASP A O 1
ATOM 663 N N . ILE A 1 88 ? -8.053 8.925 3.348 1.00 95.31 88 ILE A N 1
ATOM 664 C CA . ILE A 1 88 ? -6.660 9.229 3.026 1.00 95.31 88 ILE A CA 1
ATOM 665 C C . ILE A 1 88 ? -6.458 10.704 3.333 1.00 95.31 88 ILE A C 1
ATOM 667 O O . ILE A 1 88 ? -7.079 11.567 2.716 1.00 95.31 88 ILE A O 1
ATOM 671 N N . VAL A 1 89 ? -5.608 10.974 4.313 1.00 90.62 89 VAL A N 1
ATOM 672 C CA . VAL A 1 89 ? -5.234 12.315 4.739 1.00 90.62 89 VAL A CA 1
ATOM 673 C C . VAL A 1 89 ? -3.871 12.619 4.145 1.00 90.62 89 VAL A C 1
ATOM 675 O O . VAL A 1 89 ? -2.894 11.897 4.385 1.00 90.62 89 VAL A O 1
ATOM 678 N N . ASP A 1 90 ? -3.814 13.685 3.355 1.00 75.56 90 ASP A N 1
ATOM 679 C CA . ASP A 1 90 ? -2.553 14.158 2.814 1.00 75.56 90 ASP A CA 1
ATOM 680 C C . ASP A 1 90 ? -1.727 14.778 3.940 1.00 75.56 90 ASP A C 1
ATOM 682 O O . ASP A 1 90 ? -2.200 15.641 4.685 1.00 75.56 90 ASP A O 1
ATOM 686 N N . VAL A 1 91 ? -0.482 14.334 4.076 1.00 69.50 91 VAL A N 1
ATOM 687 C CA . VAL A 1 91 ? 0.469 14.933 5.015 1.00 69.50 91 VAL A CA 1
ATOM 688 C C . VAL A 1 91 ? 1.142 16.095 4.289 1.00 69.50 91 VAL A C 1
ATOM 690 O O . VAL A 1 91 ? 2.360 16.142 4.149 1.00 69.50 91 VAL A O 1
ATOM 693 N N . SER A 1 92 ? 0.352 17.024 3.742 1.00 57.91 92 SER A N 1
ATOM 694 C CA . SER A 1 92 ? 0.916 18.241 3.164 1.00 57.91 92 SER A CA 1
ATOM 695 C C . SER A 1 92 ? 1.631 18.980 4.292 1.00 57.91 92 SER A C 1
ATOM 697 O O . SER A 1 92 ? 1.002 19.352 5.286 1.00 57.91 92 SER A O 1
ATOM 699 N N . GLY A 1 93 ? 2.952 19.105 4.178 1.00 50.31 93 GLY A N 1
ATOM 700 C CA . GLY A 1 93 ? 3.810 19.567 5.257 1.00 50.31 93 GLY A CA 1
ATOM 701 C C . GLY A 1 93 ? 3.357 20.902 5.838 1.00 50.31 93 GLY A C 1
ATOM 702 O O . GLY A 1 93 ? 3.413 21.927 5.166 1.00 50.31 93 GLY A O 1
ATOM 703 N N . ASN A 1 94 ? 3.027 20.909 7.129 1.00 42.06 94 ASN A N 1
ATOM 704 C CA . ASN A 1 94 ? 3.325 22.079 7.943 1.00 42.06 94 ASN A CA 1
ATOM 705 C C . ASN A 1 94 ? 4.840 22.099 8.154 1.00 42.06 94 ASN A C 1
ATOM 707 O O . ASN A 1 94 ? 5.361 21.594 9.148 1.00 42.06 94 ASN A O 1
ATOM 711 N N . THR A 1 95 ? 5.547 22.670 7.185 1.00 43.00 95 THR A N 1
ATOM 712 C CA . THR A 1 95 ? 6.880 23.206 7.427 1.00 43.00 95 THR A CA 1
ATOM 713 C C . THR A 1 95 ? 6.681 24.574 8.074 1.00 43.00 95 THR A C 1
ATOM 715 O O . THR A 1 95 ? 6.379 25.521 7.363 1.00 43.00 95 THR A O 1
ATOM 718 N N . THR A 1 96 ? 6.832 24.606 9.404 1.00 38.47 96 THR A N 1
ATOM 719 C CA . THR A 1 96 ? 7.099 25.751 10.315 1.00 38.47 96 THR A CA 1
ATOM 720 C C . THR A 1 96 ? 6.324 27.054 10.125 1.00 38.47 96 THR A C 1
ATOM 722 O O . THR A 1 96 ? 6.560 27.766 9.128 1.00 38.47 96 THR A O 1
#

Secondary structure (DSSP, 8-state):
------HHHHHHHHHHHHHTTSPPHHHHHHHHTT-EEEEEEEEETTS-EEEEEEEE-HHHHHHHS-TT-EEE--SSS--EEEEEEEEEEE------

pLDDT: mean 91.42, std 12.91, range [38.47, 98.44]

Foldseek 3Di:
DDDDDDPVNLQVVLVVCVVVVHHGPVRVVVQQVQFDWKWKWWAWPVGDIDTDIDTHHPVVVCVVLPAQAWDFPDDPDGDTTGTHDMDIHDPPDPPD

Radius of gyration: 18.64 Å; chains: 1; bounding box: 44×42×42 Å